Protein AF-A0A3A0C5A9-F1 (afdb_monomer_lite)

pLDDT: mean 76.87, std 20.46, range [37.47, 97.56]

Foldseek 3Di:
DDDDDDDDDDDDDPDDPPPPPPPPPPPPPVPVVVVVPDDPVPDDVVVVVVVQVVCVVCVHDVSVVPDQKDWDWDWDADPVRDIWTWIWIARNVQQKIWIWTDDVPDTDIDIDRNPDDD

Structure (mmCIF, N/CA/C/O backbone):
data_AF-A0A3A0C5A9-F1
#
_entry.id   AF-A0A3A0C5A9-F1
#
loop_
_atom_site.group_PDB
_atom_site.id
_atom_site.type_symbol
_atom_site.label_atom_id
_atom_site.label_alt_id
_atom_site.label_comp_id
_atom_site.label_asym_id
_atom_site.label_entity_id
_atom_site.label_seq_id
_atom_site.pdbx_PDB_ins_code
_atom_site.Cartn_x
_atom_site.Cartn_y
_atom_site.Cartn_z
_atom_site.occupancy
_atom_site.B_iso_or_equiv
_atom_site.auth_seq_id
_atom_site.auth_comp_id
_atom_site.auth_asym_id
_atom_site.auth_atom_id
_atom_site.pdbx_PDB_model_num
ATOM 1 N N . MET A 1 1 ? 22.893 -29.704 -85.181 1.00 40.50 1 MET A N 1
ATOM 2 C CA . MET A 1 1 ? 24.286 -29.846 -84.696 1.00 40.50 1 MET A CA 1
ATOM 3 C C . MET A 1 1 ? 24.790 -28.478 -84.257 1.00 40.50 1 MET A C 1
ATOM 5 O O . MET A 1 1 ? 24.603 -27.545 -85.026 1.00 40.50 1 MET A O 1
ATOM 9 N N . LYS A 1 2 ? 25.444 -28.422 -83.078 1.00 39.59 2 LYS A N 1
ATOM 10 C CA . LYS A 1 2 ? 25.945 -27.251 -82.307 1.00 39.59 2 LYS A CA 1
ATOM 11 C C . LYS A 1 2 ? 24.824 -26.478 -81.584 1.00 39.59 2 LYS A C 1
ATOM 13 O O . LYS A 1 2 ? 23.898 -26.048 -82.249 1.00 39.59 2 LYS A O 1
ATOM 18 N N . GLY A 1 3 ? 24.776 -26.266 -80.267 1.00 37.47 3 GLY A N 1
ATOM 19 C CA . GLY A 1 3 ? 25.637 -26.528 -79.095 1.00 37.47 3 GLY A CA 1
ATOM 20 C C . GLY A 1 3 ? 25.165 -25.541 -77.996 1.00 37.47 3 GLY A C 1
ATOM 21 O O . GLY A 1 3 ? 24.963 -24.380 -78.313 1.00 37.47 3 GLY A O 1
ATOM 22 N N . PHE A 1 4 ? 24.639 -25.987 -76.848 1.00 40.56 4 PHE A N 1
ATOM 23 C CA . PHE A 1 4 ? 25.328 -26.260 -75.569 1.00 40.56 4 PHE A CA 1
ATOM 24 C C . PHE A 1 4 ? 25.635 -24.996 -74.709 1.00 40.56 4 PHE A C 1
ATOM 26 O O . PHE A 1 4 ? 26.560 -24.258 -75.018 1.00 40.56 4 PHE A O 1
ATOM 33 N N . TRP A 1 5 ? 24.891 -24.873 -73.589 1.00 40.97 5 TRP A N 1
ATOM 34 C CA . TRP A 1 5 ? 25.241 -24.301 -72.260 1.00 40.97 5 TRP A CA 1
ATOM 35 C C . TRP A 1 5 ? 25.135 -22.773 -72.105 1.00 40.97 5 TRP A C 1
ATOM 37 O O . TRP A 1 5 ? 25.579 -22.029 -72.958 1.00 40.97 5 TRP A O 1
ATOM 47 N N . GLY A 1 6 ? 24.549 -22.190 -71.053 1.00 37.50 6 GLY A N 1
ATOM 48 C CA . GLY A 1 6 ? 24.240 -22.654 -69.699 1.00 37.50 6 GLY A CA 1
ATOM 49 C C . GLY A 1 6 ? 24.782 -21.619 -68.701 1.00 37.50 6 GLY A C 1
ATOM 50 O O . GLY A 1 6 ? 25.981 -21.365 -68.734 1.00 37.50 6 GLY A O 1
ATOM 51 N N . ARG A 1 7 ? 23.915 -21.013 -67.867 1.00 47.91 7 ARG A N 1
ATOM 52 C CA . ARG A 1 7 ? 24.175 -20.349 -66.557 1.00 47.91 7 ARG A CA 1
ATOM 53 C C . ARG A 1 7 ? 22.897 -19.612 -66.112 1.00 47.91 7 ARG A C 1
ATOM 55 O O . ARG A 1 7 ? 22.386 -18.793 -66.857 1.00 47.91 7 ARG A O 1
ATOM 62 N N . ALA A 1 8 ? 22.222 -20.081 -65.057 1.00 40.75 8 ALA A N 1
ATOM 63 C CA . ALA A 1 8 ? 22.327 -19.557 -63.682 1.00 40.75 8 ALA A CA 1
ATOM 64 C C . ALA A 1 8 ? 21.967 -18.054 -63.622 1.00 40.75 8 ALA A C 1
ATOM 66 O O . ALA A 1 8 ? 22.658 -17.241 -64.213 1.00 40.75 8 ALA A O 1
ATOM 67 N N . ALA A 1 9 ? 20.900 -17.629 -62.951 1.00 45.03 9 ALA A N 1
ATOM 68 C CA . ALA A 1 9 ? 20.811 -17.721 -61.502 1.00 45.03 9 ALA A CA 1
ATOM 69 C C . ALA A 1 9 ? 19.359 -17.737 -60.996 1.00 45.03 9 ALA A C 1
ATOM 71 O O . ALA A 1 9 ? 18.535 -16.905 -61.371 1.00 45.03 9 ALA A O 1
ATOM 72 N N . LEU A 1 10 ? 19.099 -18.666 -60.073 1.00 45.41 10 LEU A N 1
ATOM 73 C CA . LEU A 1 10 ? 18.127 -18.477 -59.005 1.00 45.41 10 LEU A CA 1
ATOM 74 C C . LEU A 1 10 ? 18.430 -17.164 -58.274 1.00 45.41 10 LEU A C 1
ATOM 76 O O . LEU A 1 10 ? 19.528 -17.012 -57.745 1.00 45.41 10 LEU A O 1
ATOM 80 N N . LEU A 1 11 ? 17.438 -16.288 -58.153 1.00 49.50 11 LEU A N 1
ATOM 81 C CA . LEU A 1 11 ? 17.339 -15.367 -57.026 1.00 49.50 11 LEU A CA 1
ATOM 82 C C . LEU A 1 11 ? 15.915 -15.433 -56.482 1.00 49.50 11 LEU A C 1
ATOM 84 O O . LEU A 1 11 ? 15.011 -14.712 -56.891 1.00 49.50 11 LEU A O 1
ATOM 88 N N . ALA A 1 12 ? 15.745 -16.368 -55.551 1.00 47.72 12 ALA A N 1
ATOM 89 C CA . ALA A 1 12 ? 14.778 -16.236 -54.486 1.00 47.72 12 ALA A CA 1
ATOM 90 C C . ALA A 1 12 ? 15.175 -15.026 -53.635 1.00 47.72 12 ALA A C 1
ATOM 92 O O . ALA A 1 12 ? 16.307 -14.967 -53.169 1.00 47.72 12 ALA A O 1
ATOM 93 N N . PHE A 1 13 ? 14.250 -14.107 -53.389 1.00 48.84 13 PHE A N 1
ATOM 94 C CA . PHE A 1 13 ? 14.211 -13.398 -52.117 1.00 48.84 13 PHE A CA 1
ATOM 95 C C . PHE A 1 13 ? 12.751 -13.111 -51.796 1.00 48.84 13 PHE A C 1
ATOM 97 O O . PHE A 1 13 ? 12.119 -12.204 -52.332 1.00 48.84 13 PHE A O 1
ATOM 104 N N . ALA A 1 14 ? 12.219 -13.978 -50.938 1.00 47.50 14 ALA A N 1
ATOM 105 C CA . ALA A 1 14 ? 11.037 -13.723 -50.150 1.00 47.50 14 ALA A CA 1
ATOM 106 C C . ALA A 1 14 ? 11.294 -12.443 -49.336 1.00 47.50 14 ALA A C 1
ATOM 108 O O . ALA A 1 14 ? 12.035 -12.452 -48.354 1.00 47.50 14 ALA A O 1
ATOM 109 N N . GLY A 1 15 ? 10.746 -11.326 -49.809 1.00 46.66 15 GLY A N 1
ATOM 110 C CA . GLY A 1 15 ? 10.751 -10.052 -49.106 1.00 46.66 15 GLY A CA 1
ATOM 111 C C . GLY A 1 15 ? 9.688 -10.083 -48.023 1.00 46.66 15 GLY A C 1
ATOM 112 O O . GLY A 1 15 ? 8.512 -9.880 -48.305 1.00 46.66 15 GLY A O 1
ATOM 113 N N . LEU A 1 16 ? 10.149 -10.427 -46.823 1.00 50.97 16 LEU A N 1
ATOM 114 C CA . LEU A 1 16 ? 9.517 -10.321 -45.515 1.00 50.97 16 LEU A CA 1
ATOM 115 C C . LEU A 1 16 ? 8.234 -9.472 -45.472 1.00 50.97 16 LEU A C 1
ATOM 117 O O . LEU A 1 16 ? 8.267 -8.251 -45.609 1.00 50.97 16 LEU A O 1
ATOM 121 N N . PHE A 1 17 ? 7.132 -10.138 -45.125 1.00 50.09 17 PHE A N 1
ATOM 122 C CA . PHE A 1 17 ? 6.043 -9.557 -44.346 1.00 50.09 17 PHE A CA 1
ATOM 123 C C . PHE A 1 17 ? 6.632 -8.942 -43.067 1.00 50.09 17 PHE A C 1
ATOM 125 O O . PHE A 1 17 ? 6.777 -9.615 -42.047 1.00 50.09 17 PHE A O 1
ATOM 132 N N . THR A 1 18 ? 6.977 -7.658 -43.095 1.00 49.62 18 THR A N 1
ATOM 133 C CA . THR A 1 18 ? 7.049 -6.867 -41.869 1.00 49.62 18 THR A CA 1
ATOM 134 C C . THR A 1 18 ? 5.615 -6.525 -41.486 1.00 49.62 18 THR A C 1
ATOM 136 O O . THR A 1 18 ? 5.120 -5.436 -41.771 1.00 49.62 18 THR A O 1
ATOM 139 N N . LEU A 1 19 ? 4.935 -7.483 -40.850 1.00 50.72 19 LEU A N 1
ATOM 140 C CA . LEU A 1 19 ? 3.943 -7.158 -39.831 1.00 50.72 19 LEU A CA 1
ATOM 141 C C . LEU A 1 19 ? 4.717 -6.400 -38.752 1.00 50.72 19 LEU A C 1
ATOM 143 O O . LEU A 1 19 ? 5.237 -6.988 -37.806 1.00 50.72 19 LEU A O 1
ATOM 147 N N . ALA A 1 20 ? 4.896 -5.098 -38.966 1.00 47.56 20 ALA A N 1
ATOM 148 C CA . ALA A 1 20 ? 5.168 -4.197 -37.874 1.00 47.56 20 ALA A CA 1
ATOM 149 C C . ALA A 1 20 ? 3.966 -4.368 -36.948 1.00 47.56 20 ALA A C 1
ATOM 151 O O . ALA A 1 20 ? 2.855 -3.958 -37.282 1.00 47.56 20 ALA A O 1
ATOM 152 N N . CYS A 1 21 ? 4.172 -5.080 -35.841 1.00 51.66 21 CYS A N 1
ATOM 153 C CA . CYS A 1 21 ? 3.372 -4.857 -34.657 1.00 51.66 21 CYS A CA 1
ATOM 154 C C . CYS A 1 21 ? 3.507 -3.363 -34.382 1.00 51.66 21 CYS A C 1
ATOM 156 O O . CYS A 1 21 ? 4.536 -2.912 -33.877 1.00 51.66 21 CYS A O 1
ATOM 158 N N . ASP A 1 22 ? 2.510 -2.608 -34.828 1.00 46.28 22 ASP A N 1
ATOM 159 C CA . ASP A 1 22 ? 2.254 -1.258 -34.375 1.00 46.28 22 ASP A CA 1
ATOM 160 C C . ASP A 1 22 ? 1.858 -1.415 -32.910 1.00 46.28 22 ASP A C 1
ATOM 162 O O . ASP A 1 22 ? 0.699 -1.605 -32.551 1.00 46.28 22 ASP A O 1
ATOM 166 N N . SER A 1 23 ? 2.876 -1.547 -32.065 1.00 56.69 23 SER A N 1
ATOM 167 C CA . SER A 1 23 ? 2.720 -1.422 -30.633 1.00 56.69 23 SER A CA 1
ATOM 168 C C . SER A 1 23 ? 2.350 0.037 -30.429 1.00 56.69 23 SER A C 1
ATOM 170 O O . SER A 1 23 ? 3.246 0.877 -30.331 1.00 56.69 23 SER A O 1
ATOM 172 N N . GLU A 1 24 ? 1.048 0.341 -30.437 1.00 54.53 24 GLU A N 1
ATOM 173 C CA . GLU A 1 24 ? 0.553 1.625 -29.955 1.00 54.53 24 GLU A CA 1
ATOM 174 C C . GLU A 1 24 ? 1.296 1.900 -28.644 1.00 54.53 24 GLU A C 1
ATOM 176 O O . GLU A 1 24 ? 1.290 1.040 -27.750 1.00 54.53 24 GLU A O 1
ATOM 181 N N . PRO A 1 25 ? 2.031 3.022 -28.536 1.00 52.72 25 PRO A N 1
ATOM 182 C CA . PRO A 1 25 ? 2.688 3.349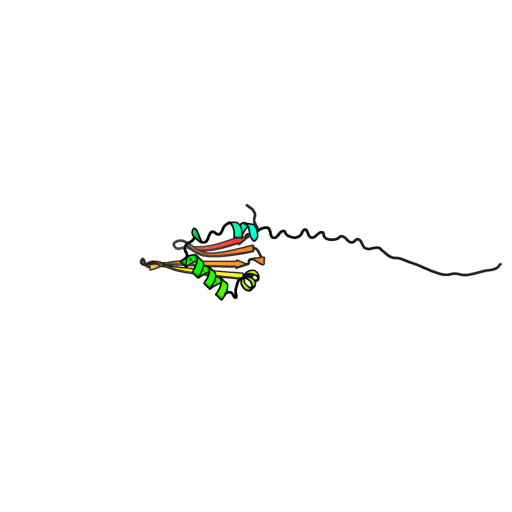 -27.291 1.00 52.72 25 PRO A CA 1
ATOM 183 C C . PRO A 1 25 ? 1.588 3.383 -26.239 1.00 52.72 25 PRO A C 1
ATOM 185 O O . PRO A 1 25 ? 0.639 4.155 -26.369 1.00 52.72 25 PRO A O 1
ATOM 188 N N . VAL A 1 26 ? 1.688 2.503 -25.238 1.00 48.78 26 VAL A N 1
ATOM 189 C CA . VAL A 1 26 ? 0.825 2.545 -24.059 1.00 48.78 26 VAL A CA 1
ATOM 190 C C . VAL A 1 26 ? 1.015 3.933 -23.484 1.00 48.78 26 VAL A C 1
ATOM 192 O O . VAL A 1 26 ? 2.043 4.243 -22.884 1.00 48.78 26 VAL A O 1
ATOM 195 N N . GLN A 1 27 ? 0.061 4.799 -23.794 1.00 44.03 27 GLN A N 1
ATOM 196 C CA . GLN A 1 27 ? 0.095 6.188 -23.420 1.00 44.03 27 GLN A CA 1
ATOM 197 C C . GLN A 1 27 ? 0.063 6.190 -21.898 1.00 44.03 27 GLN A C 1
ATOM 199 O O . GLN A 1 27 ? -0.904 5.738 -21.285 1.00 44.03 27 GLN A O 1
ATOM 204 N N . GLU A 1 28 ? 1.166 6.623 -21.296 1.00 49.16 28 GLU A N 1
ATOM 205 C CA . GLU A 1 28 ? 1.364 6.764 -19.858 1.00 49.16 28 GLU A CA 1
ATOM 206 C C . GLU A 1 28 ? 0.479 7.917 -19.347 1.00 49.16 28 GLU A C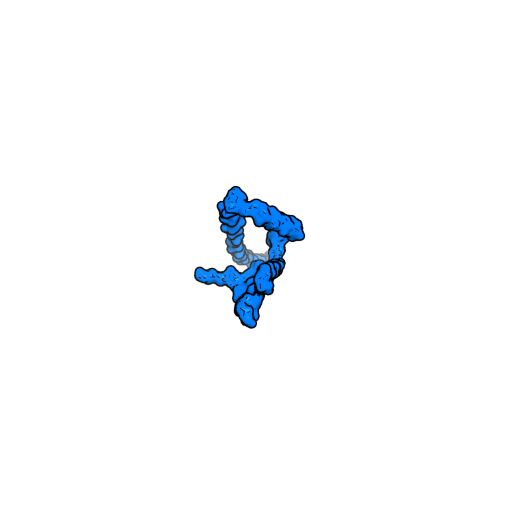 1
ATOM 208 O O . GLU A 1 28 ? 0.935 8.954 -18.883 1.00 49.16 28 GLU A O 1
ATOM 213 N N . SER A 1 29 ? -0.839 7.782 -19.509 1.00 50.22 29 SER A N 1
ATOM 214 C CA . SER A 1 29 ? -1.823 8.856 -19.375 1.00 50.22 29 SER A CA 1
ATOM 215 C C . SER A 1 29 ? -2.241 9.115 -17.927 1.00 50.22 29 SER A C 1
ATOM 217 O O . SER A 1 29 ? -3.287 9.713 -17.678 1.00 50.22 29 SER A O 1
ATOM 219 N N . THR A 1 30 ? -1.475 8.632 -16.952 1.00 53.78 30 THR A N 1
ATOM 220 C CA . THR A 1 30 ? -1.843 8.724 -15.536 1.00 53.78 30 THR A CA 1
ATOM 221 C C . THR A 1 30 ? -0.916 9.640 -14.747 1.00 53.78 30 THR A C 1
ATOM 223 O O . THR A 1 30 ? -1.390 10.319 -13.844 1.00 53.78 30 THR A O 1
ATOM 226 N N . SER A 1 31 ? 0.371 9.741 -15.087 1.00 54.97 31 SER A N 1
ATOM 227 C CA . SER A 1 31 ? 1.343 10.490 -14.271 1.00 54.97 31 SER A CA 1
ATOM 228 C C . SER A 1 31 ? 1.005 11.988 -14.156 1.00 54.97 31 SER A C 1
ATOM 230 O O . SER A 1 31 ? 0.840 12.505 -13.050 1.00 54.97 31 SER A O 1
ATOM 232 N N . GLU A 1 32 ? 0.775 12.672 -15.281 1.00 50.16 32 GLU A N 1
ATOM 233 C CA . GLU A 1 32 ? 0.458 14.110 -15.284 1.00 50.16 32 GLU A CA 1
ATOM 234 C C . GLU A 1 32 ? -0.940 14.413 -14.718 1.00 50.16 32 GLU A C 1
ATOM 236 O O . GLU A 1 32 ? -1.126 15.386 -13.986 1.00 50.16 32 GLU A O 1
ATOM 241 N N . ALA A 1 33 ? -1.923 13.546 -14.983 1.00 51.75 33 ALA A N 1
ATOM 242 C CA . ALA A 1 33 ? -3.291 13.705 -14.490 1.00 51.75 33 ALA A CA 1
ATOM 243 C C . ALA A 1 33 ? -3.420 13.478 -12.968 1.00 51.75 33 ALA A C 1
ATOM 245 O O . ALA A 1 33 ? -4.273 14.099 -12.330 1.00 51.75 33 ALA A O 1
ATOM 246 N N . TYR A 1 34 ? -2.581 12.619 -12.370 1.00 51.00 34 TYR A N 1
ATOM 247 C CA . TYR A 1 34 ? -2.503 12.458 -10.912 1.00 51.00 34 TYR A CA 1
ATOM 248 C C . TYR A 1 34 ? -1.693 13.577 -10.249 1.00 51.00 34 TYR A C 1
ATOM 250 O O . TYR A 1 34 ? -2.104 14.062 -9.194 1.00 51.00 34 TYR A O 1
ATOM 258 N N . ALA A 1 35 ? -0.602 14.039 -10.872 1.00 53.53 35 ALA A N 1
ATOM 259 C CA . ALA A 1 35 ? 0.170 15.182 -10.379 1.00 53.53 35 ALA A CA 1
ATOM 260 C C . ALA A 1 35 ? -0.678 16.468 -10.303 1.00 53.53 35 ALA A C 1
ATOM 262 O O . ALA A 1 35 ? -0.519 17.261 -9.381 1.00 53.53 35 ALA A O 1
ATOM 263 N N . LEU A 1 36 ? -1.656 16.622 -11.204 1.00 54.19 36 LEU A N 1
ATOM 264 C CA . LEU A 1 36 ? -2.633 17.719 -11.210 1.00 54.19 36 LEU A CA 1
ATOM 265 C C . LEU A 1 36 ? -3.628 17.723 -10.031 1.00 54.19 36 LEU A C 1
ATOM 267 O O . LEU A 1 36 ? -4.364 18.695 -9.879 1.00 54.19 36 LEU A O 1
ATOM 271 N N . ARG A 1 37 ? -3.697 16.666 -9.207 1.00 68.25 37 ARG A N 1
ATOM 272 C CA . ARG A 1 37 ? -4.692 16.546 -8.119 1.00 68.25 37 ARG A CA 1
ATOM 273 C C . ARG A 1 37 ? -4.138 16.737 -6.711 1.00 68.25 37 ARG A C 1
ATOM 275 O O . ARG A 1 37 ? -4.930 16.836 -5.776 1.00 68.25 37 ARG A O 1
ATOM 282 N N . PHE A 1 38 ? -2.821 16.762 -6.537 1.00 81.44 38 PHE A N 1
ATOM 283 C CA . PHE A 1 38 ? -2.221 16.951 -5.221 1.00 81.44 38 PHE A CA 1
ATOM 284 C C . PHE A 1 38 ? -1.958 18.439 -4.959 1.00 81.44 38 PHE A C 1
ATOM 286 O O . PHE A 1 38 ? -1.075 19.037 -5.569 1.00 81.44 38 PHE A O 1
ATOM 293 N N . ASP A 1 39 ? -2.718 19.026 -4.033 1.00 86.50 39 ASP A N 1
ATOM 294 C CA . ASP A 1 39 ? -2.482 20.374 -3.515 1.00 86.50 39 ASP A CA 1
ATOM 295 C C . ASP A 1 39 ? -1.939 20.280 -2.084 1.00 86.50 39 ASP A C 1
ATOM 297 O O . ASP A 1 39 ? -2.663 19.971 -1.129 1.00 86.50 39 ASP A O 1
ATOM 301 N N . ALA A 1 40 ? -0.641 20.552 -1.938 1.00 86.31 40 ALA A N 1
ATOM 302 C CA . ALA A 1 40 ? 0.033 20.524 -0.647 1.00 86.31 40 ALA A CA 1
ATOM 303 C C . ALA A 1 40 ? -0.537 21.558 0.340 1.00 86.31 40 ALA A C 1
ATOM 305 O O . ALA A 1 40 ? -0.503 21.326 1.545 1.00 86.31 40 ALA A O 1
ATOM 306 N N . SER A 1 41 ? -1.091 22.675 -0.148 1.00 90.00 41 SER A N 1
ATOM 307 C CA . SER A 1 41 ? -1.674 23.720 0.704 1.00 90.00 41 SER A CA 1
ATOM 308 C C . SER A 1 41 ? -3.015 23.315 1.324 1.00 90.00 41 SER A C 1
ATOM 310 O O . SER A 1 41 ? -3.410 23.867 2.350 1.00 90.00 41 SER A O 1
ATOM 312 N N . GLN A 1 42 ? -3.690 22.326 0.733 1.00 92.50 42 GLN A N 1
ATOM 313 C CA . GLN A 1 42 ? -4.957 21.768 1.217 1.00 92.50 42 GLN A CA 1
ATOM 314 C C . GLN A 1 42 ? -4.782 20.450 1.980 1.00 92.50 42 GLN A C 1
ATOM 316 O O . GLN A 1 42 ? -5.764 19.835 2.394 1.00 92.50 42 GLN A O 1
ATOM 321 N N . SER A 1 43 ? -3.543 19.998 2.154 1.00 91.75 43 SER A N 1
ATOM 322 C CA . SER A 1 43 ? -3.221 18.709 2.757 1.00 91.75 43 SER A CA 1
ATOM 323 C C . SER A 1 43 ? -2.573 18.892 4.130 1.00 91.75 43 SER A C 1
ATOM 325 O O . SER A 1 43 ? -1.924 19.900 4.406 1.00 91.75 43 SER A O 1
ATOM 327 N N . ASP A 1 44 ? -2.729 17.901 5.009 1.00 94.50 44 ASP A N 1
ATOM 328 C CA . ASP A 1 44 ? -2.067 17.904 6.314 1.00 94.50 44 ASP A CA 1
ATOM 329 C C . ASP A 1 44 ? -0.539 17.821 6.142 1.00 94.50 44 ASP A C 1
ATOM 331 O O . ASP A 1 44 ? -0.008 16.888 5.535 1.00 94.50 44 ASP A O 1
ATOM 335 N N . SER A 1 45 ? 0.187 18.794 6.695 1.00 94.06 45 SER A N 1
ATOM 336 C CA . SER A 1 45 ? 1.640 18.901 6.523 1.00 94.06 45 SER A CA 1
ATOM 337 C C . SER A 1 45 ? 2.421 17.770 7.198 1.00 94.06 45 SER A C 1
ATOM 339 O O . SER A 1 45 ? 3.512 17.411 6.748 1.00 94.06 45 SER A O 1
ATOM 341 N N . THR A 1 46 ? 1.874 17.164 8.255 1.00 93.12 46 THR A N 1
ATOM 342 C CA . THR A 1 46 ? 2.484 15.994 8.891 1.00 93.12 46 THR A CA 1
ATOM 343 C C . THR A 1 46 ? 2.318 14.765 8.010 1.00 93.12 46 THR A C 1
ATOM 345 O O . THR A 1 46 ? 3.286 14.026 7.836 1.00 93.12 46 THR A O 1
ATOM 348 N N . ALA A 1 47 ? 1.142 14.571 7.412 1.00 89.62 47 ALA A N 1
ATOM 349 C CA . ALA A 1 47 ? 0.902 13.488 6.466 1.00 89.62 47 ALA A CA 1
ATOM 350 C C . ALA A 1 47 ? 1.825 13.590 5.241 1.00 89.62 47 ALA A C 1
ATOM 352 O O . ALA A 1 47 ? 2.430 12.588 4.858 1.00 89.62 47 ALA A O 1
ATOM 353 N N . ILE A 1 48 ? 2.006 14.798 4.690 1.00 93.62 48 ILE A N 1
ATOM 354 C CA . ILE A 1 48 ? 2.954 15.047 3.590 1.00 93.62 48 ILE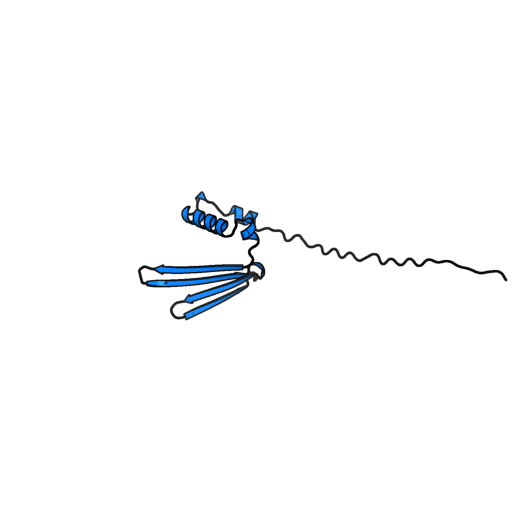 A CA 1
ATOM 355 C C . ILE A 1 48 ? 4.365 14.618 3.994 1.00 93.62 48 ILE A C 1
ATOM 357 O O . ILE A 1 48 ? 4.982 13.800 3.316 1.00 93.62 48 ILE A O 1
ATOM 361 N N . ARG A 1 49 ? 4.852 15.100 5.141 1.00 94.50 49 ARG A N 1
ATOM 362 C CA . ARG A 1 49 ? 6.196 14.770 5.630 1.00 94.50 49 ARG A CA 1
ATOM 363 C C . ARG A 1 49 ? 6.391 13.266 5.839 1.00 94.50 49 ARG A C 1
ATOM 365 O O . ARG A 1 49 ? 7.462 12.745 5.547 1.00 94.50 49 ARG A O 1
ATOM 372 N N . ILE A 1 50 ? 5.378 12.558 6.341 1.00 91.31 50 ILE A N 1
ATOM 373 C CA . ILE A 1 50 ? 5.436 11.097 6.503 1.00 91.31 50 ILE A CA 1
ATOM 374 C C . ILE A 1 50 ? 5.532 10.408 5.136 1.00 91.31 50 ILE A C 1
ATOM 376 O O . ILE A 1 50 ? 6.337 9.491 4.977 1.00 91.31 50 ILE A O 1
ATOM 380 N N . ALA A 1 51 ? 4.755 10.853 4.145 1.00 90.38 51 ALA A N 1
ATOM 381 C CA . ALA A 1 51 ? 4.807 10.303 2.792 1.00 90.38 51 ALA A CA 1
ATOM 382 C C . ALA A 1 51 ? 6.181 10.524 2.136 1.00 90.38 51 ALA A C 1
ATOM 384 O O . ALA A 1 51 ? 6.741 9.596 1.554 1.00 90.38 51 ALA A O 1
ATOM 385 N N . GLU A 1 52 ? 6.763 11.714 2.293 1.00 92.56 52 GLU A N 1
ATOM 386 C CA . GLU A 1 52 ? 8.116 12.029 1.819 1.00 92.56 52 GLU A CA 1
ATOM 387 C C . GLU A 1 52 ? 9.177 11.150 2.494 1.00 92.56 52 GLU A C 1
ATOM 389 O O . GLU A 1 52 ? 10.035 10.576 1.822 1.00 92.56 52 GLU A O 1
ATOM 394 N N . GLN A 1 53 ? 9.101 10.982 3.817 1.00 94.31 53 GLN A N 1
ATOM 395 C CA . GLN A 1 53 ? 10.014 10.111 4.563 1.00 94.31 53 GLN A CA 1
ATOM 396 C C . GLN A 1 53 ? 9.894 8.648 4.128 1.00 94.31 53 GLN A C 1
ATOM 398 O O . GLN A 1 53 ? 10.911 7.970 3.978 1.00 94.31 53 GLN A O 1
ATOM 403 N N . ALA A 1 54 ? 8.672 8.167 3.891 1.00 89.50 54 ALA A N 1
ATOM 404 C CA . ALA A 1 54 ? 8.436 6.824 3.377 1.00 89.50 54 ALA A CA 1
ATOM 405 C C . ALA A 1 54 ? 9.027 6.653 1.968 1.00 89.50 54 ALA A C 1
ATOM 407 O O . ALA A 1 54 ? 9.730 5.676 1.720 1.00 89.50 54 ALA A O 1
ATOM 408 N N . MET A 1 55 ? 8.814 7.623 1.072 1.00 91.94 55 MET A N 1
ATOM 409 C CA . MET A 1 55 ? 9.390 7.622 -0.277 1.00 91.94 55 MET A CA 1
ATOM 410 C C . MET A 1 55 ? 10.920 7.564 -0.231 1.00 91.94 55 MET A C 1
ATOM 412 O O . MET A 1 55 ? 11.542 6.753 -0.915 1.00 91.94 55 MET A O 1
ATOM 416 N N . GLN A 1 56 ? 11.534 8.378 0.628 1.00 93.56 56 GLN A N 1
ATOM 417 C CA . GLN A 1 56 ? 12.982 8.392 0.792 1.00 93.56 56 GLN A CA 1
ATOM 418 C C . GLN A 1 56 ? 13.508 7.064 1.351 1.00 93.56 56 GLN A C 1
ATOM 420 O O . GLN A 1 56 ? 14.524 6.556 0.876 1.00 93.56 56 GLN A O 1
ATOM 425 N N . ALA A 1 57 ? 12.816 6.474 2.328 1.00 91.44 57 ALA A N 1
ATOM 426 C CA . ALA A 1 57 ? 13.184 5.182 2.905 1.00 91.44 57 ALA A CA 1
ATOM 427 C C . ALA A 1 57 ? 13.102 4.030 1.888 1.00 91.44 57 ALA A C 1
ATOM 429 O O . ALA A 1 57 ? 13.846 3.058 2.001 1.00 91.44 57 ALA A O 1
ATOM 430 N N . LEU A 1 58 ? 12.242 4.157 0.874 1.00 88.25 58 LEU A N 1
ATOM 431 C CA . LEU A 1 58 ? 12.124 3.214 -0.243 1.00 88.25 58 LEU A CA 1
ATOM 432 C C . LEU A 1 58 ? 13.195 3.415 -1.331 1.00 88.25 58 LEU A C 1
ATOM 434 O O . LEU A 1 58 ? 13.165 2.725 -2.347 1.00 88.25 58 LEU A O 1
ATOM 438 N N . GLY A 1 59 ? 14.156 4.321 -1.119 1.00 91.69 59 GLY A N 1
ATOM 439 C CA . GLY A 1 59 ? 15.230 4.616 -2.070 1.00 91.69 59 GLY A CA 1
ATOM 440 C C . GLY A 1 59 ? 14.929 5.783 -3.010 1.00 91.69 59 GLY A C 1
ATOM 441 O O . GLY A 1 59 ? 15.657 5.976 -3.979 1.00 91.69 59 GLY A O 1
ATOM 442 N N . GLY A 1 60 ? 13.886 6.567 -2.723 1.00 93.62 60 GLY A N 1
ATOM 443 C CA . GLY A 1 60 ? 13.485 7.723 -3.517 1.00 93.62 60 GLY A CA 1
ATOM 444 C C . GLY A 1 60 ? 12.529 7.384 -4.671 1.00 93.62 60 GLY A C 1
ATOM 445 O O . GLY A 1 60 ? 12.152 6.223 -4.860 1.00 93.62 60 GLY A O 1
ATOM 446 N N . PRO A 1 61 ? 12.115 8.402 -5.449 1.00 90.69 61 PRO A N 1
ATOM 447 C CA . PRO A 1 61 ? 11.080 8.259 -6.472 1.00 90.69 61 PRO A CA 1
ATOM 448 C C . PRO A 1 61 ? 11.407 7.239 -7.566 1.00 90.69 61 PRO A C 1
ATOM 450 O O . PRO A 1 61 ? 10.523 6.479 -7.962 1.00 90.69 61 PRO A O 1
ATOM 453 N N . GLU A 1 62 ? 12.656 7.180 -8.046 1.00 91.31 62 GLU A N 1
ATOM 454 C CA . GLU A 1 62 ? 13.015 6.245 -9.121 1.00 91.31 62 GLU A CA 1
ATOM 455 C C . GLU A 1 62 ? 12.986 4.795 -8.634 1.00 91.31 62 GLU A C 1
ATOM 457 O O . GLU A 1 62 ? 12.425 3.930 -9.304 1.00 91.31 62 GLU A O 1
ATOM 462 N N . ALA A 1 63 ? 13.525 4.527 -7.440 1.00 91.56 63 ALA A N 1
ATOM 463 C CA . ALA A 1 63 ? 13.462 3.201 -6.835 1.00 91.56 63 ALA A CA 1
ATOM 464 C C . ALA A 1 63 ? 12.005 2.778 -6.614 1.00 91.56 63 ALA A C 1
ATOM 466 O O . ALA A 1 63 ? 11.609 1.696 -7.050 1.00 91.56 63 ALA A O 1
ATOM 467 N N . PHE A 1 64 ? 11.188 3.662 -6.033 1.00 88.12 64 PHE A N 1
ATOM 468 C CA . PHE A 1 64 ? 9.763 3.426 -5.806 1.00 88.12 64 PHE A CA 1
ATOM 469 C C . PHE A 1 64 ? 9.004 3.085 -7.092 1.00 88.12 64 PHE A C 1
ATOM 471 O O . PHE A 1 64 ? 8.186 2.163 -7.098 1.00 88.12 64 PHE A O 1
ATOM 478 N N . ALA A 1 65 ? 9.295 3.781 -8.196 1.00 88.75 65 ALA A N 1
ATOM 479 C CA . ALA A 1 65 ? 8.658 3.534 -9.487 1.00 88.75 65 ALA A CA 1
ATOM 480 C C . ALA A 1 65 ? 8.885 2.102 -10.007 1.00 88.75 65 ALA A C 1
ATOM 482 O O . ALA A 1 65 ? 8.021 1.567 -10.700 1.00 88.75 65 ALA A O 1
ATOM 483 N N . THR A 1 66 ? 10.002 1.469 -9.636 1.00 91.38 66 THR A N 1
ATOM 484 C CA . THR A 1 66 ? 10.353 0.098 -10.053 1.00 91.38 66 THR A CA 1
ATOM 485 C C . THR A 1 66 ? 9.822 -1.004 -9.132 1.00 91.38 66 THR A C 1
ATOM 487 O O . THR A 1 66 ? 9.943 -2.188 -9.455 1.00 91.38 66 THR A O 1
ATOM 490 N N . ILE A 1 67 ? 9.234 -0.654 -7.981 1.00 90.81 67 ILE A N 1
ATOM 491 C CA . ILE A 1 67 ? 8.731 -1.645 -7.026 1.00 90.81 67 ILE A CA 1
ATOM 492 C C . ILE A 1 67 ? 7.459 -2.296 -7.576 1.00 90.81 67 ILE A C 1
ATOM 494 O O . ILE A 1 67 ? 6.445 -1.640 -7.821 1.00 90.81 67 ILE A O 1
ATOM 498 N N . ASN A 1 68 ? 7.504 -3.622 -7.707 1.00 92.69 68 ASN A N 1
ATOM 499 C CA . ASN A 1 68 ? 6.355 -4.418 -8.139 1.00 92.69 68 ASN A CA 1
ATOM 500 C C . ASN A 1 68 ? 5.467 -4.868 -6.979 1.00 92.69 68 ASN A C 1
ATOM 502 O O . ASN A 1 68 ? 4.271 -5.052 -7.176 1.00 92.69 68 ASN A O 1
ATOM 506 N N . TYR A 1 69 ? 6.035 -5.070 -5.789 1.00 93.31 69 TYR A N 1
ATOM 507 C CA . TYR A 1 69 ? 5.307 -5.612 -4.647 1.00 93.31 69 TYR A CA 1
ATOM 508 C C . TYR A 1 69 ? 5.349 -4.665 -3.454 1.00 93.31 69 TYR A C 1
ATOM 510 O O . TYR A 1 69 ? 6.424 -4.331 -2.956 1.00 93.31 69 TYR A O 1
ATOM 518 N N . PHE A 1 70 ? 4.173 -4.295 -2.963 1.00 91.88 70 PHE A N 1
ATOM 519 C CA . PHE A 1 70 ? 4.002 -3.506 -1.753 1.00 91.88 70 PHE A CA 1
ATOM 520 C C . PHE A 1 70 ? 3.297 -4.340 -0.692 1.00 91.88 70 PHE A C 1
ATOM 522 O O . PHE A 1 70 ? 2.281 -4.974 -0.961 1.00 91.88 70 PHE A O 1
ATOM 529 N N . SER A 1 71 ? 3.816 -4.302 0.531 1.00 92.69 71 SER A N 1
ATOM 530 C CA . SER A 1 71 ? 3.133 -4.830 1.708 1.00 92.69 71 SER A CA 1
ATOM 531 C C . SER A 1 71 ? 3.045 -3.722 2.739 1.00 92.69 71 SER A C 1
ATOM 533 O O . SER A 1 71 ? 4.062 -3.179 3.167 1.00 92.69 71 SER A O 1
ATOM 535 N N . PHE A 1 72 ? 1.831 -3.416 3.165 1.00 90.00 72 PHE A N 1
ATOM 536 C CA . PHE A 1 72 ? 1.549 -2.447 4.208 1.00 90.00 72 PHE A CA 1
ATOM 537 C C . PHE A 1 72 ? 0.716 -3.114 5.296 1.00 90.00 72 PHE A C 1
ATOM 539 O O . PHE A 1 72 ? -0.255 -3.809 5.006 1.00 90.00 72 PHE A O 1
ATOM 546 N N . ARG A 1 73 ? 1.097 -2.910 6.557 1.00 92.94 73 ARG A N 1
ATOM 547 C CA . ARG A 1 73 ? 0.333 -3.394 7.704 1.00 92.94 73 ARG A CA 1
ATOM 548 C C . ARG A 1 73 ? -0.017 -2.220 8.598 1.00 92.94 73 ARG A C 1
ATOM 550 O O . ARG A 1 73 ? 0.871 -1.548 9.117 1.00 92.94 73 ARG A O 1
ATOM 557 N N . TYR A 1 74 ? -1.307 -1.994 8.767 1.00 88.56 74 TYR A N 1
ATOM 558 C CA . TYR A 1 74 ? -1.854 -0.978 9.639 1.00 88.56 74 TYR A CA 1
ATOM 559 C C . TYR A 1 74 ? -2.285 -1.626 10.945 1.00 88.56 74 TYR A C 1
ATOM 561 O O . TYR A 1 74 ? -3.293 -2.329 10.982 1.00 88.56 74 TYR A O 1
ATOM 569 N N . VAL A 1 75 ? -1.508 -1.390 12.002 1.00 89.62 75 VAL A N 1
ATOM 570 C CA . VAL A 1 75 ? -1.829 -1.849 13.354 1.00 89.62 75 VAL A CA 1
ATOM 571 C C . VAL A 1 75 ? -2.046 -0.632 14.235 1.00 89.62 75 VAL A C 1
ATOM 573 O O . VAL A 1 75 ? -1.114 0.132 14.477 1.00 89.62 75 VAL A O 1
ATOM 576 N N . VAL A 1 76 ? -3.270 -0.449 14.719 1.00 87.12 76 VAL A N 1
ATOM 577 C CA . VAL A 1 76 ? -3.618 0.630 15.644 1.00 87.12 76 VAL A CA 1
ATOM 578 C C . VAL A 1 76 ? -4.345 0.062 16.839 1.00 87.12 76 VAL A C 1
ATOM 580 O O . VAL A 1 76 ? -5.340 -0.646 16.708 1.00 87.12 76 VAL A O 1
ATOM 583 N N . GLN A 1 77 ? -3.854 0.412 18.019 1.00 87.81 77 GLN A N 1
ATOM 584 C CA . GLN A 1 77 ? -4.518 0.138 19.278 1.00 87.81 77 GLN A CA 1
ATOM 585 C C . GLN A 1 77 ? -5.185 1.422 19.765 1.00 87.81 77 GLN A C 1
ATOM 587 O O . GLN A 1 77 ? -4.538 2.458 19.881 1.00 87.81 77 GLN A O 1
ATOM 592 N N . SER A 1 78 ? -6.484 1.354 20.033 1.00 84.06 78 SER A N 1
ATOM 593 C CA . SER A 1 78 ? -7.204 2.446 20.695 1.00 84.06 78 SER A CA 1
ATOM 594 C C . SER A 1 78 ? -7.053 2.366 22.213 1.00 84.06 78 SER A C 1
ATOM 596 O O . SER A 1 78 ? -6.822 1.285 22.760 1.00 84.06 78 SER A O 1
ATOM 598 N N . ASP A 1 79 ? -7.320 3.474 22.903 1.00 87.94 79 ASP A N 1
ATOM 599 C CA . ASP A 1 79 ? -7.343 3.543 24.374 1.00 87.94 79 ASP A CA 1
ATOM 600 C C . ASP A 1 79 ? -8.339 2.554 25.003 1.00 87.94 79 ASP A C 1
ATOM 602 O O . ASP A 1 79 ? -8.173 2.109 26.135 1.00 87.94 79 ASP A O 1
ATOM 606 N N . THR A 1 80 ? -9.366 2.153 24.245 1.00 86.06 80 THR A N 1
ATOM 607 C CA . THR A 1 80 ? -10.351 1.138 24.658 1.00 86.06 80 THR A CA 1
ATOM 608 C C . THR A 1 80 ? -9.842 -0.303 24.534 1.00 86.06 80 THR A C 1
ATOM 610 O O . THR A 1 80 ? -10.587 -1.244 24.793 1.00 86.06 80 THR A O 1
ATOM 613 N N . GLY A 1 81 ? -8.597 -0.499 24.093 1.00 81.62 81 GLY A N 1
ATOM 614 C CA . GLY A 1 81 ? -7.983 -1.809 23.883 1.00 81.62 81 GLY A CA 1
ATOM 615 C C . GLY A 1 81 ? -8.370 -2.493 22.570 1.00 81.62 81 GLY A C 1
ATOM 616 O O . GLY A 1 81 ? -7.831 -3.554 22.267 1.00 81.62 81 GLY A O 1
ATOM 617 N N . LYS A 1 82 ? -9.261 -1.903 21.758 1.00 77.12 82 LYS A N 1
ATOM 618 C CA . LYS A 1 82 ? -9.545 -2.419 20.410 1.00 77.12 82 LYS A CA 1
ATOM 619 C C . LYS A 1 82 ? -8.303 -2.287 19.537 1.00 77.12 82 LYS A C 1
ATOM 621 O O . LYS A 1 82 ? -7.767 -1.183 19.418 1.00 77.12 82 LYS A O 1
ATOM 626 N N . ILE A 1 83 ? -7.904 -3.397 18.923 1.00 84.94 83 ILE A N 1
ATOM 627 C CA . ILE A 1 83 ? -6.825 -3.465 17.941 1.00 84.94 83 ILE A CA 1
ATOM 628 C C . ILE A 1 83 ? -7.457 -3.545 16.553 1.00 84.94 83 ILE A C 1
ATOM 630 O O . ILE A 1 83 ? -8.268 -4.427 16.278 1.00 84.94 83 ILE A O 1
ATOM 634 N N . VAL A 1 84 ? -7.080 -2.609 15.693 1.00 87.19 84 VAL A N 1
ATOM 635 C CA . VAL A 1 84 ? -7.296 -2.670 14.251 1.00 87.19 84 VAL A CA 1
ATOM 636 C C . VAL A 1 84 ? -6.001 -3.188 13.645 1.00 87.19 84 VAL A C 1
ATOM 638 O O . VAL A 1 84 ? -4.964 -2.563 13.834 1.00 87.19 84 VAL A O 1
ATOM 641 N N . ASP A 1 85 ? -6.058 -4.324 12.956 1.00 92.31 85 ASP A N 1
ATOM 642 C CA . ASP A 1 85 ? -4.913 -4.939 12.283 1.00 92.31 85 ASP A CA 1
ATOM 643 C C . ASP A 1 85 ? -5.333 -5.331 10.869 1.00 92.31 85 ASP A C 1
ATOM 645 O O . ASP A 1 85 ? -6.108 -6.270 10.674 1.00 92.31 85 ASP A O 1
ATOM 649 N N . TRP A 1 86 ? -4.859 -4.556 9.899 1.00 95.19 86 TRP A N 1
ATOM 650 C CA . TRP A 1 86 ? -5.102 -4.794 8.485 1.00 95.19 86 TRP A CA 1
ATOM 651 C C . TRP A 1 86 ? -3.788 -4.931 7.744 1.00 95.19 86 TRP A C 1
ATOM 653 O O . TRP A 1 86 ? -2.911 -4.070 7.827 1.00 95.19 86 TRP A O 1
ATOM 663 N N . ARG A 1 87 ? -3.673 -5.997 6.962 1.00 96.94 87 ARG A N 1
ATOM 664 C CA . ARG A 1 87 ? -2.587 -6.223 6.024 1.00 96.94 87 ARG A CA 1
ATOM 665 C C . ARG A 1 87 ? -3.091 -6.039 4.600 1.00 96.94 87 ARG A C 1
ATOM 667 O O . ARG A 1 87 ? -4.090 -6.623 4.190 1.00 96.94 87 ARG A O 1
ATOM 674 N N . HIS A 1 88 ? -2.339 -5.250 3.854 1.00 96.44 88 HIS A N 1
ATOM 675 C CA . HIS A 1 88 ? -2.549 -4.942 2.455 1.00 96.44 88 HIS A CA 1
ATOM 676 C C . HIS A 1 88 ? -1.322 -5.427 1.686 1.00 96.44 88 HIS A C 1
ATOM 678 O O . HIS A 1 88 ? -0.218 -4.940 1.920 1.00 96.44 88 HIS A O 1
ATOM 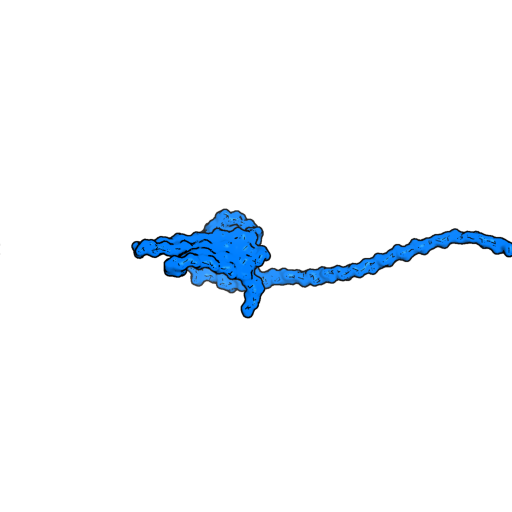684 N N . ASP A 1 89 ? -1.509 -6.379 0.781 1.00 97.19 89 ASP A N 1
ATOM 685 C CA . ASP A 1 89 ? -0.468 -6.840 -0.134 1.00 97.19 89 ASP A CA 1
ATOM 686 C C . ASP A 1 89 ? -0.889 -6.490 -1.568 1.00 97.19 89 ASP A C 1
ATOM 688 O O . ASP A 1 89 ? -1.977 -6.865 -2.011 1.00 97.19 89 ASP A O 1
ATOM 692 N N . TRP A 1 90 ? -0.034 -5.788 -2.306 1.00 95.44 90 TRP A N 1
ATOM 693 C CA . TRP A 1 90 ? -0.285 -5.382 -3.684 1.00 95.44 90 TRP A CA 1
ATOM 694 C C . TRP A 1 90 ? 0.852 -5.825 -4.597 1.00 95.44 90 TRP A C 1
ATOM 696 O O . TRP A 1 90 ? 1.988 -5.387 -4.449 1.00 95.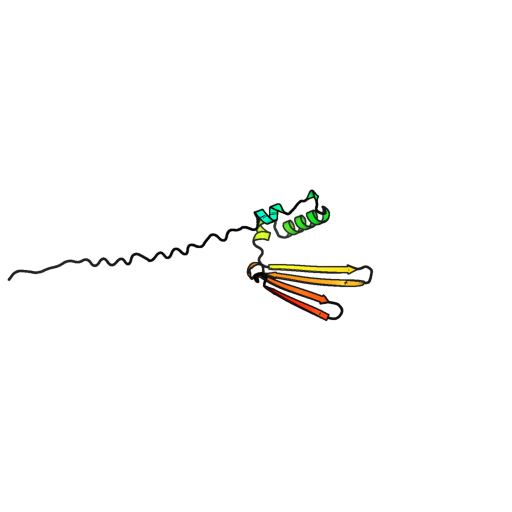44 90 TRP A O 1
ATOM 706 N N . ASP A 1 91 ? 0.518 -6.661 -5.575 1.00 95.25 91 ASP A N 1
ATOM 707 C CA . ASP A 1 91 ? 1.339 -6.925 -6.750 1.00 95.25 91 ASP A CA 1
ATOM 708 C C . ASP A 1 91 ? 0.875 -5.994 -7.877 1.00 95.25 91 ASP A C 1
ATOM 710 O O . ASP A 1 91 ? -0.166 -6.215 -8.509 1.00 95.25 91 ASP A O 1
ATOM 714 N N . ARG A 1 92 ? 1.641 -4.921 -8.088 1.00 90.62 92 ARG A N 1
ATOM 715 C CA . ARG A 1 92 ? 1.372 -3.877 -9.078 1.00 90.62 92 ARG A CA 1
ATOM 716 C C . ARG A 1 92 ? 1.453 -4.406 -10.503 1.00 90.62 92 ARG A C 1
ATOM 718 O O . ARG A 1 92 ? 0.625 -4.017 -11.317 1.00 90.62 92 ARG A O 1
ATOM 725 N N . ALA A 1 93 ? 2.392 -5.305 -10.790 1.00 90.69 93 ALA A N 1
ATOM 726 C CA . ALA A 1 93 ? 2.596 -5.842 -12.134 1.00 90.69 93 ALA A CA 1
ATOM 727 C C . ALA A 1 93 ? 1.462 -6.788 -12.552 1.00 90.69 93 ALA A C 1
ATOM 729 O O . ALA A 1 93 ? 1.009 -6.759 -13.693 1.00 90.69 93 ALA A O 1
ATOM 730 N N . ALA A 1 94 ? 0.976 -7.614 -11.623 1.00 92.06 94 ALA A N 1
ATOM 731 C CA . ALA A 1 94 ? -0.128 -8.535 -11.887 1.00 92.06 94 ALA A CA 1
ATOM 732 C C . ALA A 1 94 ? -1.513 -7.939 -11.586 1.00 92.06 94 ALA A C 1
ATOM 734 O O . ALA A 1 94 ? -2.517 -8.629 -11.761 1.00 92.06 94 ALA A O 1
ATOM 735 N N . HIS A 1 95 ? -1.577 -6.699 -11.090 1.00 92.62 95 HIS A N 1
ATOM 736 C CA . HIS A 1 95 ? -2.802 -6.050 -10.617 1.00 92.62 95 HIS A CA 1
ATOM 737 C C . HIS A 1 95 ? -3.564 -6.887 -9.579 1.00 92.62 95 HIS A C 1
ATOM 739 O O . HIS A 1 95 ? -4.792 -6.889 -9.541 1.00 92.62 95 HIS A O 1
ATOM 745 N N . ARG A 1 96 ? -2.845 -7.614 -8.718 1.00 95.38 96 ARG A N 1
ATOM 746 C CA . ARG A 1 96 ? -3.446 -8.452 -7.672 1.00 95.38 96 ARG A CA 1
ATOM 747 C C . ARG A 1 96 ? -3.331 -7.756 -6.334 1.00 95.38 96 ARG A C 1
ATOM 749 O O . ARG A 1 96 ? -2.247 -7.331 -5.946 1.00 95.38 96 ARG A O 1
ATOM 756 N N . TYR A 1 97 ? -4.437 -7.689 -5.614 1.00 96.12 97 TYR A N 1
ATOM 757 C CA . TYR A 1 97 ? -4.490 -7.101 -4.287 1.00 96.12 97 TYR A CA 1
ATOM 758 C C . TYR A 1 97 ? -5.064 -8.098 -3.294 1.00 96.12 97 TYR A C 1
ATOM 760 O O . TYR A 1 97 ? -6.048 -8.776 -3.590 1.00 96.12 97 TYR A O 1
ATOM 768 N N . ARG A 1 98 ? -4.473 -8.168 -2.107 1.00 97.19 98 ARG A N 1
ATOM 769 C CA . ARG A 1 98 ? -4.970 -8.949 -0.979 1.00 97.19 98 ARG A CA 1
ATOM 770 C C . ARG A 1 98 ? -5.175 -8.025 0.211 1.00 97.19 98 ARG A C 1
ATOM 772 O O . ARG A 1 98 ? -4.278 -7.271 0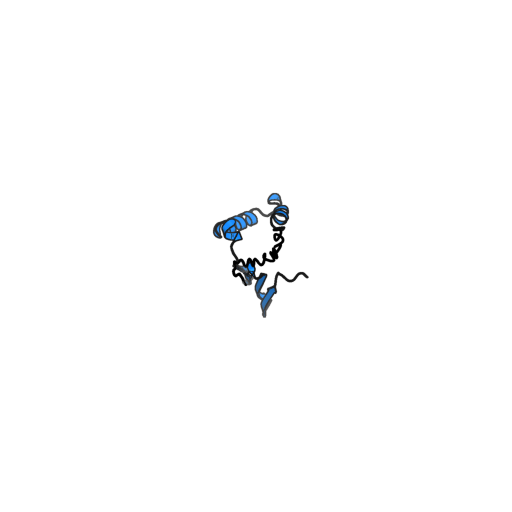.580 1.00 97.19 98 ARG A O 1
ATOM 779 N N . LEU A 1 99 ? -6.350 -8.137 0.813 1.00 96.38 99 LEU A N 1
ATOM 780 C CA . LEU A 1 99 ? -6.697 -7.518 2.082 1.00 96.38 99 LEU A CA 1
ATOM 781 C C . LEU A 1 99 ? -6.937 -8.620 3.107 1.00 96.38 99 LEU A C 1
ATOM 783 O O . LEU A 1 99 ? -7.740 -9.522 2.873 1.00 96.38 99 LEU A O 1
ATOM 787 N N . GLU A 1 100 ? -6.253 -8.538 4.236 1.00 97.56 100 GLU A N 1
ATOM 788 C CA . GLU A 1 100 ? -6.375 -9.480 5.341 1.00 97.56 100 GLU A CA 1
ATOM 789 C C . GLU A 1 100 ? -6.556 -8.709 6.648 1.00 97.56 100 GLU A C 1
ATOM 791 O O . GLU A 1 100 ? -5.852 -7.732 6.892 1.00 97.56 100 GLU A O 1
ATOM 796 N N . GLY A 1 101 ? -7.479 -9.147 7.495 1.00 94.75 101 GLY A N 1
ATOM 797 C CA . GLY A 1 101 ? -7.686 -8.543 8.806 1.00 94.75 101 GLY A CA 1
ATOM 798 C C . GLY A 1 101 ? -8.848 -9.177 9.550 1.00 94.75 101 GLY A C 1
ATOM 799 O O . GLY A 1 101 ? -9.226 -10.319 9.281 1.00 94.75 101 GLY A O 1
ATOM 800 N N . SER A 1 102 ? -9.424 -8.428 10.482 1.00 90.06 102 SER A N 1
ATOM 801 C CA . SER A 1 102 ? -10.555 -8.888 11.289 1.00 90.06 102 SER A CA 1
ATOM 802 C C . SER A 1 102 ? -11.759 -7.971 11.122 1.00 90.06 102 SER A C 1
ATOM 804 O O . SER A 1 102 ? -11.634 -6.745 11.158 1.00 90.06 102 SER A O 1
ATOM 806 N N . LEU A 1 103 ? -12.943 -8.568 10.992 1.00 82.12 103 LEU A N 1
ATOM 807 C CA . LEU A 1 103 ? -14.225 -7.875 10.951 1.00 82.12 103 LEU A CA 1
ATOM 808 C C . LEU A 1 103 ? -15.112 -8.412 12.081 1.00 82.12 103 LEU A C 1
ATOM 810 O O . LEU A 1 103 ? -15.757 -9.449 11.957 1.00 82.12 103 LEU A O 1
ATOM 814 N N . GLY A 1 104 ? -15.114 -7.718 13.220 1.00 82.62 104 GLY A N 1
ATOM 815 C CA . GLY A 1 104 ? -15.742 -8.238 14.436 1.00 82.62 104 GLY A CA 1
ATOM 816 C C . GLY A 1 104 ? -14.986 -9.461 14.957 1.00 82.62 104 GLY A C 1
ATOM 817 O O . GLY A 1 104 ? -13.800 -9.358 15.260 1.00 82.62 104 GLY A O 1
ATOM 818 N N . ASN A 1 105 ? -15.673 -10.601 15.056 1.00 86.44 105 ASN A N 1
ATOM 819 C CA . ASN A 1 105 ? -15.072 -11.870 15.484 1.00 86.44 105 ASN A CA 1
ATOM 820 C C . ASN A 1 105 ? -14.557 -12.717 14.311 1.00 86.44 105 ASN A C 1
ATOM 822 O O . ASN A 1 105 ? -13.917 -13.742 14.544 1.00 86.44 105 ASN A O 1
ATOM 826 N N . ASP A 1 106 ? -14.833 -12.303 13.074 1.00 90.38 106 ASP A N 1
ATOM 827 C CA . ASP A 1 106 ? -14.478 -13.064 11.885 1.00 90.38 106 ASP A CA 1
ATOM 828 C C . ASP A 1 106 ? -13.140 -12.597 11.314 1.00 90.38 106 ASP A C 1
ATOM 830 O O . ASP A 1 106 ? -12.794 -11.411 11.344 1.00 90.38 106 ASP A O 1
ATOM 834 N N . HIS A 1 107 ? -12.399 -13.543 10.744 1.00 92.31 107 HIS A N 1
ATOM 835 C CA . HIS A 1 107 ? -11.221 -13.246 9.945 1.00 92.31 107 HIS A CA 1
ATOM 836 C C . HIS A 1 107 ? -11.640 -12.968 8.499 1.00 92.31 107 HIS A C 1
ATOM 838 O O . HIS A 1 107 ? -12.291 -13.802 7.865 1.00 92.31 107 HIS A O 1
ATOM 844 N N . LEU A 1 108 ? -11.256 -11.805 7.974 1.00 94.56 108 LEU A N 1
ATOM 845 C CA . LEU A 1 108 ? -11.501 -11.430 6.590 1.00 94.56 108 LEU A CA 1
ATOM 846 C C . LEU A 1 108 ? -10.246 -11.665 5.756 1.00 94.56 108 LEU A C 1
ATOM 848 O O . LEU A 1 108 ? -9.172 -11.154 6.071 1.00 94.56 108 LEU A O 1
ATOM 852 N N . LEU A 1 109 ? -10.431 -12.351 4.631 1.00 96.69 109 LEU A N 1
ATOM 853 C CA . LEU A 1 109 ? -9.449 -12.458 3.566 1.00 96.69 109 LEU A CA 1
ATOM 854 C C . LEU A 1 109 ? -10.139 -12.169 2.231 1.00 96.69 109 LEU A C 1
ATOM 856 O O . LEU A 1 109 ? -11.021 -12.914 1.806 1.00 96.69 109 LEU A O 1
ATOM 860 N N . ALA A 1 110 ? -9.741 -11.082 1.578 1.00 95.69 110 ALA A N 1
ATOM 861 C CA . ALA A 1 110 ? -10.295 -10.648 0.304 1.00 95.69 110 ALA A CA 1
ATOM 862 C C . ALA A 1 110 ? -9.194 -10.512 -0.750 1.00 95.69 110 ALA A C 1
ATOM 864 O O . ALA A 1 110 ? -8.116 -9.982 -0.479 1.00 95.69 110 ALA A O 1
ATOM 865 N N . TYR A 1 111 ? -9.493 -10.974 -1.964 1.00 96.19 111 TYR A N 1
ATOM 866 C CA . TYR A 1 111 ? -8.622 -10.861 -3.127 1.00 96.19 111 TYR A CA 1
ATOM 867 C C . TYR A 1 111 ? -9.317 -10.039 -4.203 1.00 96.19 111 TYR A C 1
ATOM 869 O O . TYR A 1 111 ? -10.468 -10.303 -4.546 1.00 96.19 111 TYR A O 1
ATOM 877 N N . PHE A 1 112 ? -8.597 -9.073 -4.757 1.00 94.06 112 PHE A N 1
ATOM 878 C CA . PHE A 1 112 ? -9.081 -8.207 -5.820 1.00 94.06 112 PHE A CA 1
ATOM 879 C C . PHE A 1 112 ? -8.143 -8.308 -7.016 1.00 94.06 112 PHE A C 1
ATOM 881 O O . PHE A 1 112 ? -6.920 -8.387 -6.864 1.00 94.06 112 PHE A O 1
ATOM 888 N N . ASN A 1 113 ? -8.726 -8.274 -8.210 1.00 91.75 113 ASN A N 1
ATOM 889 C CA . ASN A 1 113 ? -7.996 -8.000 -9.435 1.00 91.75 113 ASN A CA 1
ATOM 890 C C . ASN A 1 113 ? -8.293 -6.554 -9.838 1.00 91.75 113 ASN A C 1
ATOM 892 O O . ASN A 1 113 ? -9.425 -6.225 -10.171 1.00 91.75 113 ASN A O 1
ATOM 896 N N . LEU A 1 114 ? -7.285 -5.693 -9.788 1.00 87.12 114 LEU A N 1
ATOM 897 C CA . LEU A 1 114 ? -7.421 -4.264 -10.058 1.00 87.12 114 LEU A CA 1
ATOM 898 C C . LEU A 1 114 ? -7.492 -3.938 -11.562 1.00 87.12 114 LEU A C 1
ATOM 900 O O . LEU A 1 114 ? -7.636 -2.772 -11.909 1.00 87.12 114 LEU A O 1
ATOM 904 N N . ASN A 1 115 ? -7.418 -4.943 -12.447 1.00 85.75 115 ASN A N 1
ATOM 905 C CA . ASN A 1 115 ? -7.660 -4.783 -13.886 1.00 85.75 115 ASN A CA 1
ATOM 906 C C . ASN A 1 115 ? -9.129 -4.923 -14.293 1.00 85.75 115 ASN A C 1
ATOM 908 O O . ASN A 1 115 ? -9.458 -4.659 -15.449 1.00 85.75 115 ASN A O 1
ATOM 912 N N . SER A 1 116 ? -10.025 -5.351 -13.398 1.00 67.19 116 SER A N 1
ATOM 913 C CA . SER A 1 116 ? -11.445 -5.388 -13.741 1.00 67.19 116 SER A CA 1
ATOM 914 C C . SER A 1 116 ? -11.993 -3.961 -13.775 1.00 67.19 116 SER A C 1
ATOM 916 O O . SER A 1 116 ? -12.226 -3.359 -12.727 1.00 67.19 116 SER A O 1
ATOM 918 N N . GLN A 1 117 ? -12.191 -3.424 -14.978 1.00 58.28 117 GLN A N 1
ATOM 919 C CA . GLN A 1 117 ? -13.080 -2.282 -15.193 1.00 58.28 117 GLN A CA 1
ATOM 920 C C . GLN A 1 117 ? -14.482 -2.711 -14.724 1.00 58.28 117 GLN A C 1
ATOM 922 O O . GLN A 1 117 ? -14.952 -3.776 -15.133 1.00 58.28 117 GLN A O 1
ATOM 927 N N . GLN A 1 118 ? -15.096 -1.942 -13.821 1.00 46.34 118 GLN A N 1
ATOM 928 C CA . GLN A 1 118 ? -16.523 -2.072 -13.499 1.00 46.34 118 GLN A CA 1
ATOM 929 C C . GLN A 1 118 ? -17.347 -1.255 -14.487 1.00 46.34 118 GLN A C 1
ATOM 931 O O . GLN A 1 118 ? -16.900 -0.131 -14.812 1.00 46.34 118 GLN A O 1
#

Radius of gyration: 29.51 Å; chains: 1; bounding box: 42×54×109 Å

Secondary structure (DSSP, 8-state):
----------------------------TTHHHHHTT--GGGS-HHHHHHHHHHHHHTTHHHHHHT--EEEEEEEEE-TTSPEEEEEEEEETTTTEEEEEEEETTEEEEEEEETT---

Sequence (118 aa):
MKGFWGRAALLAFAGLFTLACDSEPVQESTSEAYALRFDASQSDSTAIRIAEQAMQALGGPEAFATINYFSFRYVVQSDTGKIVDWRHDWDRAAHRYRLEGSLGNDHLLAYFNLNSQQ